Protein AF-A9L4Q6-F1 (afdb_monomer_lite)

Radius of gyration: 31.71 Å; chains: 1; bounding box: 72×41×96 Å

pLDDT: mean 81.99, std 18.67, range [34.41, 98.56]

Structure (mmCIF, N/CA/C/O backbone):
data_AF-A9L4Q6-F1
#
_entry.id   AF-A9L4Q6-F1
#
loop_
_atom_site.group_PDB
_atom_site.id
_atom_site.type_symbol
_atom_site.label_atom_id
_atom_site.label_alt_id
_atom_site.label_comp_id
_atom_site.label_asym_id
_atom_site.label_entity_id
_atom_site.label_seq_id
_atom_site.pdbx_PDB_ins_code
_atom_site.Cartn_x
_atom_site.Cartn_y
_atom_site.Cartn_z
_atom_site.occupancy
_atom_site.B_iso_or_equiv
_atom_site.auth_seq_id
_atom_site.auth_comp_id
_atom_site.auth_asym_id
_atom_site.auth_atom_id
_atom_site.pdbx_PDB_model_num
ATOM 1 N N . MET A 1 1 ? 55.159 28.032 75.016 1.00 37.25 1 MET A N 1
ATOM 2 C CA . MET A 1 1 ? 55.490 29.181 74.153 1.00 37.25 1 MET A CA 1
ATOM 3 C C . MET A 1 1 ? 54.809 28.939 72.815 1.00 37.25 1 MET A C 1
ATOM 5 O O . MET A 1 1 ? 55.142 27.953 72.183 1.00 37.25 1 MET A O 1
ATOM 9 N N . LEU A 1 2 ? 53.837 29.802 72.490 1.00 35.06 2 LEU A N 1
ATOM 10 C CA . LEU A 1 2 ? 53.228 30.071 71.174 1.00 35.06 2 LEU A CA 1
ATOM 11 C C . LEU A 1 2 ? 52.447 28.911 70.509 1.00 35.06 2 LEU A C 1
ATOM 13 O O . LEU A 1 2 ? 53.031 27.956 70.026 1.00 35.06 2 LEU A O 1
ATOM 17 N N . SER A 1 3 ? 51.114 28.853 70.606 1.00 41.94 3 SER A N 1
ATOM 18 C CA . SER A 1 3 ? 50.112 29.628 69.842 1.00 41.94 3 SER A CA 1
ATOM 19 C C . SER A 1 3 ? 50.182 29.413 68.330 1.00 41.94 3 SER A C 1
ATOM 21 O O . SER A 1 3 ? 51.160 29.832 67.712 1.00 41.94 3 SER A O 1
ATOM 23 N N . SER A 1 4 ? 49.080 28.906 67.766 1.00 43.34 4 SER A N 1
ATOM 24 C CA . SER A 1 4 ? 48.394 29.384 66.549 1.00 43.34 4 SER A CA 1
ATOM 25 C C . SER A 1 4 ? 47.909 28.240 65.664 1.00 43.34 4 SER A C 1
ATOM 27 O O . SER A 1 4 ? 48.575 27.217 65.557 1.00 43.34 4 SER A O 1
ATOM 29 N N . LEU A 1 5 ? 46.830 28.552 64.936 1.00 41.00 5 LEU A N 1
ATOM 30 C CA . LEU A 1 5 ? 46.297 27.893 63.739 1.00 41.00 5 LEU A CA 1
ATOM 31 C C . LEU A 1 5 ? 45.233 26.825 64.055 1.00 41.00 5 LEU A C 1
ATOM 33 O O . LEU A 1 5 ? 45.492 25.881 64.779 1.00 41.00 5 LEU A O 1
ATOM 37 N N . PHE A 1 6 ? 44.012 26.877 63.536 1.00 39.06 6 PHE A N 1
ATOM 38 C CA . PHE A 1 6 ? 43.381 27.792 62.589 1.00 39.06 6 PHE A CA 1
ATOM 39 C C . PHE A 1 6 ? 41.900 27.357 62.525 1.00 39.06 6 PHE A C 1
ATOM 41 O O . PHE A 1 6 ? 41.616 26.163 62.520 1.00 39.06 6 PHE A O 1
ATOM 48 N N . THR A 1 7 ? 40.995 28.335 62.577 1.00 34.41 7 THR A N 1
ATOM 49 C CA . THR A 1 7 ? 39.664 28.428 61.926 1.00 34.41 7 THR A CA 1
ATOM 50 C C . THR A 1 7 ? 39.142 27.189 61.175 1.00 34.41 7 THR A C 1
ATOM 52 O O . THR A 1 7 ? 39.829 26.634 60.329 1.00 34.41 7 THR A O 1
ATOM 55 N N . TYR A 1 8 ? 37.948 26.669 61.485 1.00 44.72 8 TYR A N 1
ATOM 56 C CA . TYR A 1 8 ? 36.631 27.149 61.010 1.00 44.72 8 TYR A CA 1
ATOM 57 C C . TYR A 1 8 ? 36.559 27.385 59.487 1.00 44.72 8 TYR A C 1
ATOM 59 O O . TYR A 1 8 ? 37.335 28.167 58.950 1.00 44.72 8 TYR A O 1
ATOM 67 N N . HIS A 1 9 ? 35.536 26.763 58.885 1.00 45.72 9 HIS A N 1
ATOM 68 C CA . HIS A 1 9 ? 35.075 26.761 57.488 1.00 45.72 9 HIS A CA 1
ATOM 69 C C . HIS A 1 9 ? 35.745 25.806 56.490 1.00 45.72 9 HIS A C 1
ATOM 71 O O . HIS A 1 9 ? 36.822 26.083 55.983 1.00 45.72 9 HIS A O 1
ATOM 77 N N . ASP A 1 10 ? 34.993 24.772 56.088 1.00 45.69 10 ASP A N 1
ATOM 78 C CA . ASP A 1 10 ? 34.870 24.449 54.663 1.00 45.69 10 ASP A CA 1
ATOM 79 C C . ASP A 1 10 ? 33.470 23.880 54.342 1.00 45.69 10 ASP A C 1
ATOM 81 O O . ASP A 1 10 ? 32.948 22.988 55.012 1.00 45.69 10 ASP A O 1
ATOM 85 N N . GLU A 1 11 ? 32.825 24.502 53.359 1.00 55.25 11 GLU A N 1
ATOM 86 C CA . GLU A 1 11 ? 31.395 24.478 53.030 1.00 55.25 11 GLU A CA 1
ATOM 87 C C . GLU A 1 11 ? 30.996 23.301 52.108 1.00 55.25 11 GLU A C 1
ATOM 89 O O . GLU A 1 11 ? 31.465 23.243 50.969 1.00 55.25 11 GLU A O 1
ATOM 94 N N . PRO A 1 12 ? 30.023 22.430 52.460 1.00 55.66 12 PRO A N 1
ATOM 95 C CA . PRO A 1 12 ? 29.445 21.471 51.511 1.00 55.66 12 PRO A CA 1
ATOM 96 C C . PRO A 1 12 ? 28.311 22.078 50.651 1.00 55.66 12 PRO A C 1
ATOM 98 O O . PRO A 1 12 ? 27.612 21.353 49.935 1.00 55.66 12 PRO A O 1
ATOM 101 N N . MET A 1 13 ? 28.086 23.398 50.707 1.00 54.19 13 MET A N 1
ATOM 102 C CA . MET A 1 13 ? 26.936 24.050 50.060 1.00 54.19 13 MET A CA 1
ATOM 103 C C . MET A 1 13 ? 27.052 24.185 48.532 1.00 54.19 13 MET A C 1
ATOM 105 O O . MET A 1 13 ? 26.032 24.241 47.845 1.00 54.19 13 MET A O 1
ATOM 109 N N . HIS A 1 14 ? 28.259 24.179 47.956 1.00 58.56 14 HIS A N 1
ATOM 110 C CA . HIS A 1 14 ? 28.415 24.280 46.499 1.00 58.56 14 HIS A CA 1
ATOM 111 C C . HIS A 1 14 ? 28.049 22.976 45.782 1.00 58.56 14 HIS A C 1
ATOM 113 O O . HIS A 1 14 ? 27.348 22.998 44.770 1.00 58.56 14 HIS A O 1
ATOM 119 N N . LEU A 1 15 ? 28.467 21.830 46.321 1.00 59.50 15 LEU A N 1
ATOM 120 C CA . LEU A 1 15 ? 28.280 20.531 45.676 1.00 59.50 15 LEU A CA 1
ATOM 121 C C . LEU A 1 15 ? 26.797 20.132 45.616 1.00 59.50 15 LEU A C 1
ATOM 123 O O . LEU A 1 15 ? 26.298 19.723 44.568 1.00 59.50 15 LEU A O 1
ATOM 127 N N . THR A 1 16 ? 26.062 20.339 46.710 1.00 63.81 16 THR A N 1
ATOM 128 C CA . THR A 1 16 ? 24.616 20.070 46.791 1.00 63.81 16 THR A CA 1
ATOM 129 C C . THR A 1 16 ? 23.809 20.957 45.837 1.00 63.81 16 THR A C 1
ATOM 131 O O . THR A 1 16 ? 22.880 20.478 45.182 1.00 63.81 16 THR A O 1
ATOM 134 N N . ALA A 1 17 ? 24.209 22.222 45.671 1.00 62.69 17 ALA A N 1
ATOM 135 C CA . ALA A 1 17 ? 23.599 23.141 44.715 1.00 62.69 17 ALA A CA 1
ATOM 136 C C . ALA A 1 17 ? 23.842 22.726 43.249 1.00 62.69 17 ALA A C 1
ATOM 138 O O . ALA A 1 17 ? 22.932 22.845 42.423 1.00 62.69 17 ALA A O 1
ATOM 139 N N . PHE A 1 18 ? 25.025 22.196 42.912 1.00 65.94 18 PHE A N 1
ATOM 140 C CA . PHE A 1 18 ? 25.311 21.652 41.576 1.00 65.94 18 PHE A CA 1
ATOM 141 C C . PHE A 1 18 ? 24.467 20.410 41.263 1.00 65.94 18 PHE A C 1
ATOM 143 O O . PHE A 1 18 ? 23.849 20.347 40.195 1.00 65.94 18 PHE A O 1
ATOM 150 N N . PHE A 1 19 ? 24.365 19.464 42.204 1.00 67.31 19 PHE A N 1
ATOM 151 C CA . PHE A 1 19 ? 23.521 18.274 42.047 1.00 67.31 19 PHE A CA 1
ATOM 152 C C . PHE A 1 19 ? 22.038 18.635 41.883 1.00 67.31 19 PHE A C 1
ATOM 154 O O . PHE A 1 19 ? 21.368 18.106 40.995 1.00 67.31 19 PHE A O 1
ATOM 161 N N . ALA A 1 20 ? 21.534 19.595 42.664 1.00 71.75 20 ALA A N 1
ATOM 162 C CA . ALA A 1 20 ? 20.149 20.052 42.567 1.00 71.75 20 ALA A CA 1
ATOM 163 C C . ALA A 1 20 ? 19.839 20.763 41.235 1.00 71.75 20 ALA A C 1
ATOM 165 O O . ALA A 1 20 ? 18.751 20.588 40.682 1.00 71.75 20 ALA A O 1
ATOM 166 N N . ARG A 1 21 ? 20.779 21.549 40.686 1.00 75.19 21 ARG A N 1
ATOM 167 C CA . ARG A 1 21 ? 20.618 22.212 39.375 1.00 75.19 21 ARG A CA 1
ATOM 168 C C . ARG A 1 21 ? 20.655 21.210 38.223 1.00 75.19 21 ARG A C 1
ATOM 170 O O . ARG A 1 21 ? 19.820 21.309 37.330 1.00 75.19 21 ARG A O 1
ATOM 177 N N . SER A 1 22 ? 21.554 20.228 38.282 1.00 77.12 22 SER A N 1
ATOM 178 C CA . SER A 1 22 ? 21.625 19.137 37.303 1.00 77.12 22 SER A CA 1
ATOM 179 C C . SER A 1 22 ? 20.336 18.305 37.291 1.00 77.12 22 SER A C 1
ATOM 181 O O . SER A 1 22 ? 19.735 18.105 36.237 1.00 77.12 22 SER A O 1
ATOM 183 N N . LEU A 1 23 ? 19.823 17.936 38.472 1.00 81.25 23 LEU A N 1
ATOM 184 C CA . LEU A 1 23 ? 18.568 17.192 38.600 1.00 81.25 23 LEU A CA 1
ATOM 185 C C . LEU A 1 23 ? 17.367 17.970 38.041 1.00 81.25 23 LEU A C 1
ATOM 187 O O . LEU A 1 23 ? 16.531 17.393 37.352 1.00 81.25 23 LEU A O 1
ATOM 191 N N . ARG A 1 24 ? 17.298 19.286 38.282 1.00 80.12 24 ARG A N 1
ATOM 192 C CA . ARG A 1 24 ? 16.251 20.152 37.712 1.00 80.12 24 ARG A CA 1
ATOM 193 C C . ARG A 1 24 ? 16.339 20.247 36.189 1.00 80.12 24 ARG A C 1
ATOM 195 O O . ARG A 1 24 ? 15.303 20.201 35.540 1.00 80.12 24 ARG A O 1
ATOM 202 N N . ILE A 1 25 ? 17.538 20.351 35.616 1.00 83.75 25 ILE A N 1
ATOM 203 C CA . ILE A 1 25 ? 17.726 20.394 34.156 1.00 83.75 25 ILE A CA 1
ATOM 204 C C . ILE A 1 25 ? 17.311 19.059 33.525 1.00 83.75 25 ILE A C 1
ATOM 206 O O . ILE A 1 25 ? 16.549 19.060 32.562 1.00 83.75 25 ILE A O 1
ATOM 210 N N . CYS A 1 26 ? 17.717 17.925 34.102 1.00 83.88 26 CYS A N 1
ATOM 211 C CA . CYS A 1 26 ? 17.280 16.603 33.645 1.00 83.88 26 CYS A CA 1
ATOM 212 C C . CYS A 1 26 ? 15.758 16.422 33.760 1.00 83.88 26 CYS A C 1
ATOM 214 O O . CYS A 1 26 ? 15.125 15.888 32.849 1.00 83.88 26 CYS A O 1
ATOM 216 N N . LEU A 1 27 ? 15.146 16.909 34.844 1.00 81.88 27 LEU A N 1
ATOM 217 C CA . LEU A 1 27 ? 13.694 16.865 35.019 1.00 81.88 27 LEU A CA 1
ATOM 218 C C . LEU A 1 27 ? 12.970 17.736 33.975 1.00 81.88 27 LEU A C 1
ATOM 220 O O . LEU A 1 27 ? 11.985 17.308 33.387 1.00 81.88 27 LEU A O 1
ATOM 224 N N . LEU A 1 28 ? 13.490 18.926 33.665 1.00 78.25 28 LEU A N 1
ATOM 225 C CA . LEU A 1 28 ? 12.927 19.792 32.621 1.00 78.25 28 LEU A CA 1
ATOM 226 C C . LEU A 1 28 ? 13.081 19.191 31.212 1.00 78.25 28 LEU A C 1
ATOM 228 O O . LEU A 1 28 ? 12.149 19.262 30.411 1.00 78.25 28 LEU A O 1
ATOM 232 N N . LEU A 1 29 ? 14.221 18.559 30.911 1.00 78.38 29 LEU A N 1
ATOM 233 C CA . LEU A 1 29 ? 14.463 17.893 29.623 1.00 78.38 29 LEU A CA 1
ATOM 234 C C . LEU A 1 29 ? 13.561 16.664 29.423 1.00 78.38 29 LEU A C 1
ATOM 236 O O . LEU A 1 29 ? 13.044 16.443 28.325 1.00 78.38 29 LEU A O 1
ATOM 240 N N . THR A 1 30 ? 13.326 15.889 30.484 1.00 74.56 30 THR A N 1
ATOM 241 C CA . THR A 1 30 ? 12.421 14.728 30.437 1.00 74.56 30 THR A CA 1
ATOM 242 C C . THR A 1 30 ? 10.958 15.142 30.284 1.00 74.56 30 THR A C 1
ATOM 244 O O . THR A 1 30 ? 10.263 14.547 29.463 1.00 74.56 30 THR A O 1
ATOM 247 N N . LEU A 1 31 ? 10.496 16.200 30.967 1.00 70.62 31 LEU A N 1
ATOM 248 C CA . LEU A 1 31 ? 9.136 16.723 30.764 1.00 70.62 31 LEU A CA 1
ATOM 249 C C . LEU A 1 31 ? 8.917 17.288 29.348 1.00 70.62 31 LEU A C 1
ATOM 251 O O . LEU A 1 31 ? 7.846 17.095 28.776 1.00 70.62 31 LEU A O 1
ATOM 255 N N . SER A 1 32 ? 9.920 17.951 28.761 1.00 67.75 32 SER A N 1
ATOM 256 C CA . SER A 1 32 ? 9.824 18.534 27.409 1.00 67.75 32 SER A CA 1
ATOM 257 C C . SER A 1 32 ? 9.630 17.478 26.309 1.00 67.75 32 SER A C 1
ATOM 259 O O . SER A 1 32 ? 8.939 17.710 25.318 1.00 67.75 32 SER A O 1
ATOM 261 N N . SER A 1 33 ? 10.181 16.277 26.506 1.00 62.94 33 SER A N 1
ATOM 262 C CA . SER A 1 33 ? 10.126 15.193 25.515 1.00 62.94 33 SER A CA 1
ATOM 263 C C . SER A 1 33 ? 8.726 14.585 25.340 1.00 62.94 33 SER A C 1
ATOM 265 O O . SER A 1 33 ? 8.497 13.856 24.379 1.00 62.94 33 SER A O 1
ATOM 267 N N . PHE A 1 34 ? 7.774 14.880 26.234 1.00 59.41 34 PHE A N 1
ATOM 268 C CA . PHE A 1 34 ? 6.434 14.281 26.198 1.00 59.41 34 PHE A CA 1
ATOM 269 C C . PHE A 1 34 ? 5.454 14.994 25.245 1.00 59.41 34 PHE A C 1
ATOM 271 O O . PHE A 1 34 ? 4.351 14.503 25.020 1.00 59.41 34 PHE A O 1
ATOM 278 N N . VAL A 1 35 ? 5.819 16.153 24.681 1.00 63.19 35 VAL A N 1
ATOM 279 C CA . VAL A 1 35 ? 4.850 17.049 24.013 1.00 63.19 35 VAL A CA 1
ATOM 280 C C . VAL A 1 35 ? 4.649 16.776 22.512 1.00 63.19 35 VAL A C 1
ATOM 282 O O . VAL A 1 35 ? 3.718 17.317 21.925 1.00 63.19 35 VAL A O 1
ATOM 285 N N . PHE A 1 36 ? 5.420 15.903 21.858 1.00 61.44 36 PHE A N 1
ATOM 286 C CA . PHE A 1 36 ? 5.317 15.763 20.397 1.00 61.44 36 PHE A CA 1
ATOM 287 C C . PHE A 1 36 ? 5.240 14.319 19.910 1.00 61.44 36 PHE A C 1
ATOM 289 O O . PHE A 1 36 ? 6.260 13.652 19.795 1.00 61.44 36 PHE A O 1
ATOM 296 N N . ALA A 1 37 ? 4.029 13.892 19.534 1.00 59.81 37 ALA A N 1
ATOM 297 C CA . ALA A 1 37 ? 3.786 13.069 18.343 1.00 59.81 37 ALA A CA 1
ATOM 298 C C . ALA A 1 37 ? 2.273 12.941 18.067 1.00 59.81 37 ALA A C 1
ATOM 300 O O . ALA A 1 37 ? 1.683 11.880 18.246 1.00 59.81 37 ALA A O 1
ATOM 301 N N . VAL A 1 38 ? 1.621 14.018 17.614 1.00 64.56 38 VAL A N 1
ATOM 302 C CA . VAL A 1 38 ? 0.379 13.855 16.841 1.00 64.56 38 VAL A CA 1
ATOM 303 C C . VAL A 1 38 ? 0.799 13.809 15.376 1.00 64.56 38 VAL A C 1
ATOM 305 O O . VAL A 1 38 ? 1.081 14.848 14.780 1.00 64.56 38 VAL A O 1
ATOM 308 N N . GLN A 1 39 ? 0.920 12.607 14.805 1.00 66.31 39 GLN A N 1
ATOM 309 C CA . GLN A 1 39 ? 1.112 12.454 13.362 1.00 66.31 39 GLN A CA 1
ATOM 310 C C . GLN A 1 39 ? -0.097 13.076 12.649 1.00 66.31 39 GLN A C 1
ATOM 312 O O . GLN A 1 39 ? -1.239 12.730 12.956 1.00 66.31 39 GLN A O 1
ATOM 317 N N . ALA A 1 40 ? 0.137 13.984 11.700 1.00 72.12 40 ALA A N 1
ATOM 318 C CA . ALA A 1 40 ? -0.936 14.488 10.852 1.00 72.12 40 ALA A CA 1
ATOM 319 C C . ALA A 1 40 ? -1.573 13.315 10.087 1.00 72.12 40 ALA A C 1
ATOM 321 O O . ALA A 1 40 ? -0.864 12.465 9.542 1.00 72.12 40 ALA A O 1
ATOM 322 N N . ALA A 1 41 ? -2.904 13.254 10.064 1.00 85.94 41 ALA A N 1
ATOM 323 C CA . ALA A 1 41 ? -3.606 12.241 9.290 1.00 85.94 41 ALA A CA 1
ATOM 324 C C . ALA A 1 41 ? -3.334 12.464 7.793 1.00 85.94 41 ALA A C 1
ATOM 326 O O . ALA A 1 41 ? -3.420 13.589 7.305 1.00 85.94 41 ALA A O 1
ATOM 327 N N . TRP A 1 42 ? -3.002 11.396 7.061 1.00 89.12 42 TRP A N 1
ATOM 328 C CA . TRP A 1 42 ? -2.755 11.479 5.615 1.00 89.12 42 TRP A CA 1
ATOM 329 C C . TRP A 1 42 ? -4.049 11.650 4.796 1.00 89.12 42 TRP A C 1
ATOM 331 O O . TRP A 1 42 ? -3.989 11.995 3.620 1.00 89.12 42 TRP A O 1
ATOM 341 N N . TYR A 1 43 ? -5.210 11.424 5.422 1.00 92.69 43 TYR A N 1
ATOM 342 C CA . TYR A 1 43 ? -6.547 11.679 4.891 1.00 92.69 43 TYR A CA 1
ATOM 343 C C . TYR A 1 43 ? -7.395 12.407 5.948 1.00 92.69 43 TYR A C 1
ATOM 345 O O . TYR A 1 43 ? -7.168 12.210 7.146 1.00 92.69 43 TYR A O 1
ATOM 353 N N . PRO A 1 44 ? -8.401 13.198 5.546 1.00 94.12 44 PRO A N 1
ATOM 354 C CA . PRO A 1 44 ? -8.821 13.460 4.167 1.00 94.12 44 PRO A CA 1
ATOM 355 C C . PRO A 1 44 ? -7.819 14.301 3.347 1.00 94.12 44 PRO A C 1
ATOM 357 O O . PRO A 1 44 ? -7.143 15.160 3.905 1.00 94.12 44 PRO A O 1
ATOM 360 N N . ALA A 1 45 ? -7.724 14.058 2.032 1.00 93.88 45 ALA A N 1
ATOM 361 C CA . ALA A 1 45 ? -6.763 14.727 1.138 1.00 93.88 45 ALA A CA 1
ATOM 362 C C . ALA A 1 45 ? -7.432 15.321 -0.114 1.00 93.88 45 ALA A C 1
ATOM 364 O O . ALA A 1 45 ? -8.295 14.683 -0.711 1.00 93.88 45 ALA A O 1
ATOM 365 N N . ASP A 1 46 ? -7.029 16.522 -0.538 1.00 95.69 46 ASP A N 1
ATOM 366 C CA . ASP A 1 46 ? -7.504 17.137 -1.787 1.00 95.69 46 ASP A CA 1
ATOM 367 C C . ASP A 1 46 ? -6.984 16.347 -3.004 1.00 95.69 46 ASP A C 1
ATOM 369 O O . ASP A 1 46 ? -5.774 16.206 -3.188 1.00 95.69 46 ASP A O 1
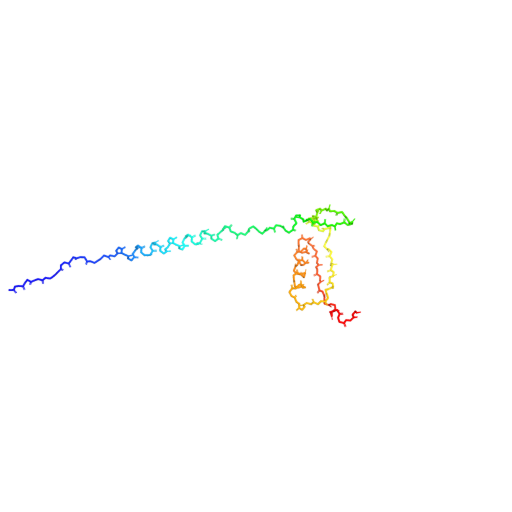ATOM 373 N N . VAL A 1 47 ? -7.886 15.864 -3.863 1.00 95.50 47 VAL A N 1
ATOM 374 C CA . VAL A 1 47 ? -7.558 15.115 -5.090 1.00 95.50 47 VAL A CA 1
ATOM 375 C C . VAL A 1 47 ? -8.389 15.595 -6.282 1.00 95.50 47 VAL A C 1
ATOM 377 O O . VAL A 1 47 ? -9.408 16.266 -6.124 1.00 95.50 47 VAL A O 1
ATOM 380 N N . ILE A 1 48 ? -7.969 15.230 -7.493 1.00 96.62 48 ILE A N 1
ATOM 381 C CA . ILE A 1 48 ? -8.797 15.338 -8.698 1.00 96.62 48 ILE A CA 1
ATOM 382 C C . ILE A 1 48 ? -9.237 13.923 -9.070 1.00 96.62 48 ILE A C 1
ATOM 384 O O . ILE A 1 48 ? -8.402 13.103 -9.444 1.00 96.62 48 ILE A O 1
ATOM 388 N N . ALA A 1 49 ? -10.532 13.641 -8.960 1.00 93.12 49 ALA A N 1
ATOM 389 C CA . ALA A 1 49 ? -11.132 12.379 -9.385 1.00 93.12 49 ALA A CA 1
ATOM 390 C C . ALA A 1 49 ? -12.066 12.666 -10.563 1.00 93.12 49 ALA A C 1
ATOM 392 O O . ALA A 1 49 ? -12.889 13.577 -10.484 1.00 93.12 49 ALA A O 1
ATOM 393 N N . ASP A 1 50 ? -11.891 11.948 -11.673 1.00 94.19 50 ASP A N 1
ATOM 394 C CA . ASP A 1 50 ? -12.700 12.107 -12.892 1.00 94.19 50 ASP A CA 1
ATOM 395 C C . ASP A 1 50 ? -12.789 13.563 -13.397 1.00 94.19 50 ASP A C 1
ATOM 397 O O . ASP A 1 50 ? -13.814 14.032 -13.888 1.00 94.19 50 ASP A O 1
ATOM 401 N N . GLY A 1 51 ? -11.690 14.310 -13.247 1.00 95.81 51 GLY A N 1
ATOM 402 C CA . GLY A 1 51 ? -11.589 15.715 -13.651 1.00 95.81 51 GLY A CA 1
ATOM 403 C C . GLY A 1 51 ? -12.199 16.724 -12.672 1.00 95.81 51 GLY A C 1
ATOM 404 O O . GLY A 1 51 ? -12.130 17.924 -12.933 1.00 95.81 51 GLY A O 1
ATOM 405 N N . GLN A 1 52 ? -12.754 16.287 -11.539 1.00 96.81 52 GLN A N 1
ATOM 406 C CA . GLN A 1 52 ? -13.332 17.166 -10.520 1.00 96.81 52 GLN A CA 1
ATOM 407 C C . GLN A 1 52 ? -12.481 17.207 -9.250 1.00 96.81 52 GLN A C 1
ATOM 409 O O . GLN A 1 52 ? -12.020 16.175 -8.760 1.00 96.81 52 GLN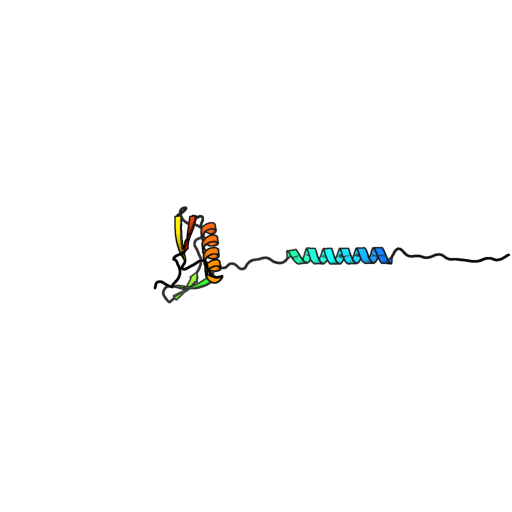 A O 1
ATOM 414 N N . LYS A 1 53 ? -12.296 18.409 -8.685 1.00 97.12 53 LYS A N 1
ATOM 415 C CA . LYS A 1 53 ? -11.659 18.563 -7.373 1.00 97.12 53 LYS A CA 1
ATOM 416 C C . LYS A 1 53 ? -12.590 17.997 -6.299 1.00 97.12 53 LYS A C 1
ATOM 418 O O . LYS A 1 53 ? -13.734 18.429 -6.184 1.00 97.12 53 LYS A O 1
ATOM 423 N N . THR A 1 54 ? -12.088 17.059 -5.510 1.00 96.75 54 THR A N 1
ATOM 424 C CA . THR A 1 54 ? -12.824 16.405 -4.427 1.00 96.75 54 THR A CA 1
ATOM 425 C C . THR A 1 54 ? -11.884 16.045 -3.278 1.00 96.75 54 THR A C 1
ATOM 427 O O . THR A 1 54 ? -10.667 16.193 -3.384 1.00 96.75 54 THR A O 1
ATOM 430 N N . LEU A 1 55 ? -12.450 15.580 -2.169 1.00 95.62 55 LEU A N 1
ATOM 431 C CA . LEU A 1 55 ? -11.716 15.179 -0.980 1.00 95.62 55 LEU A CA 1
ATOM 432 C C . LEU A 1 55 ? -11.682 13.650 -0.887 1.00 95.62 55 LEU A C 1
ATOM 434 O O . LEU A 1 55 ? -12.713 13.000 -0.708 1.00 95.62 55 LEU A O 1
ATOM 438 N N . TYR A 1 56 ? -10.497 13.061 -0.995 1.00 94.50 56 TYR A N 1
ATOM 439 C CA . TYR A 1 56 ? -10.306 11.630 -0.826 1.00 94.50 56 TYR A CA 1
ATOM 440 C C . TYR A 1 56 ? -10.448 11.239 0.644 1.00 94.50 56 TYR A C 1
ATOM 442 O O . TYR A 1 56 ? -9.718 11.731 1.506 1.00 94.50 56 TYR A O 1
ATOM 450 N N . THR A 1 57 ? -11.364 10.311 0.913 1.00 95.12 57 THR A N 1
ATOM 451 C CA . THR A 1 57 ? -11.521 9.648 2.210 1.00 95.12 57 THR A CA 1
ATOM 452 C C . THR A 1 57 ? -11.601 8.141 1.961 1.00 95.12 57 THR A C 1
ATOM 454 O O . THR A 1 57 ? -12.497 7.701 1.238 1.00 95.12 57 THR A O 1
ATOM 457 N N . PRO A 1 58 ? -10.681 7.332 2.509 1.00 94.19 58 PRO A N 1
ATOM 458 C CA . PRO A 1 58 ? -10.675 5.900 2.269 1.00 94.19 58 PRO A CA 1
ATOM 459 C C . PRO A 1 58 ? -11.781 5.195 3.067 1.00 94.19 58 PRO A C 1
ATOM 461 O O . PRO A 1 58 ? -12.315 5.718 4.046 1.00 94.19 58 PRO A O 1
ATOM 464 N N . LEU A 1 59 ? -12.090 3.953 2.688 1.00 95.88 59 LEU A N 1
ATOM 465 C CA . LEU A 1 59 ? -13.016 3.102 3.443 1.00 95.88 59 LEU A CA 1
ATOM 466 C C . LEU A 1 59 ? -12.498 2.862 4.864 1.00 95.88 59 LEU A C 1
ATOM 468 O O . LEU A 1 59 ? -11.296 2.698 5.062 1.00 95.88 59 LEU A O 1
ATOM 472 N N . THR A 1 60 ? -13.378 2.762 5.858 1.00 94.81 60 THR A N 1
ATOM 473 C CA . THR A 1 60 ? -12.954 2.442 7.232 1.00 94.81 60 THR A CA 1
ATOM 474 C C . THR A 1 60 ? -12.387 1.025 7.343 1.00 94.81 60 THR A C 1
ATOM 476 O O . THR A 1 60 ? -11.404 0.829 8.050 1.00 94.81 60 THR A O 1
ATOM 479 N N . LYS A 1 61 ? -12.988 0.055 6.642 1.00 97.12 61 LYS A N 1
ATOM 480 C CA . LYS A 1 61 ? -12.574 -1.353 6.616 1.00 97.12 61 LYS A CA 1
ATOM 481 C C . LYS A 1 61 ? -13.058 -2.027 5.331 1.00 97.12 61 LYS A C 1
ATOM 483 O O . LYS A 1 61 ? -14.108 -1.655 4.801 1.00 97.12 61 LYS A O 1
ATOM 488 N N . ALA A 1 62 ? -12.358 -3.062 4.875 1.00 97.62 62 ALA A N 1
ATOM 489 C CA . ALA A 1 62 ? -12.842 -3.913 3.798 1.00 97.62 62 ALA A CA 1
ATOM 490 C C . ALA A 1 62 ? -14.044 -4.767 4.244 1.00 97.62 62 ALA A C 1
ATOM 492 O O . ALA A 1 62 ? -14.158 -5.176 5.401 1.00 97.62 62 ALA A O 1
ATOM 493 N N . ASN A 1 63 ? -14.931 -5.099 3.304 1.00 97.44 63 ASN A N 1
ATOM 494 C CA . ASN A 1 63 ? -16.102 -5.945 3.571 1.00 97.44 63 ASN A CA 1
ATOM 495 C C . ASN A 1 63 ? -15.758 -7.424 3.850 1.00 97.44 63 ASN A C 1
ATOM 497 O O . ASN A 1 63 ? -16.597 -8.156 4.370 1.00 97.44 63 ASN A O 1
ATOM 501 N N . LYS A 1 64 ? -14.545 -7.869 3.500 1.00 97.44 64 LYS A N 1
ATOM 502 C CA . LYS A 1 64 ? -13.977 -9.184 3.824 1.00 97.44 64 LYS A CA 1
ATOM 503 C C . LYS A 1 64 ? -12.447 -9.142 3.738 1.00 97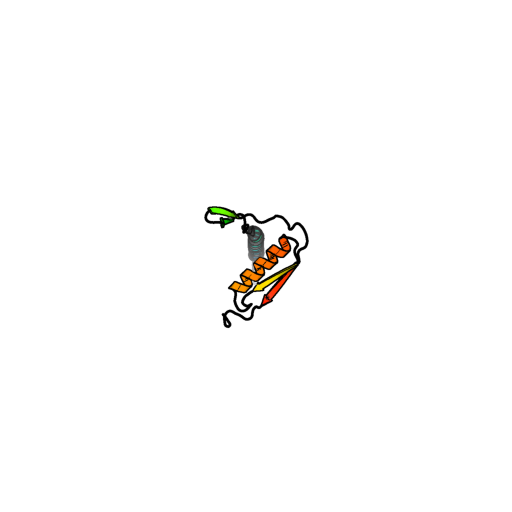.44 64 LYS A C 1
ATOM 505 O O . LYS A 1 64 ? -11.887 -8.210 3.165 1.00 97.44 64 LYS A O 1
ATOM 510 N N . ALA A 1 65 ? -11.781 -10.173 4.257 1.00 96.94 65 ALA A N 1
ATOM 511 C CA . ALA A 1 65 ? -10.325 -10.318 4.200 1.00 96.94 65 ALA A CA 1
ATOM 512 C C . ALA A 1 65 ? -9.853 -10.719 2.789 1.00 96.94 65 ALA A C 1
ATOM 514 O O . ALA A 1 65 ? -9.606 -11.890 2.496 1.00 96.94 65 ALA A O 1
ATOM 515 N N . TRP A 1 66 ? -9.792 -9.750 1.878 1.00 98.31 66 TRP A N 1
ATOM 516 C CA . TRP A 1 66 ? -9.282 -9.963 0.524 1.00 98.31 66 TRP A CA 1
ATOM 517 C C . TRP A 1 66 ? -7.803 -10.356 0.539 1.00 98.31 66 TRP A C 1
ATOM 519 O O . TRP A 1 66 ? -7.046 -9.919 1.401 1.00 98.31 66 TRP A O 1
ATOM 529 N N . ARG A 1 67 ? -7.386 -11.148 -0.453 1.00 98.12 67 ARG A N 1
ATOM 530 C CA . ARG A 1 67 ? -5.971 -11.366 -0.774 1.00 98.12 67 ARG A CA 1
ATOM 531 C C . ARG A 1 67 ? -5.652 -10.553 -2.023 1.00 98.12 67 ARG A C 1
ATOM 533 O O . ARG A 1 67 ? -6.242 -10.810 -3.069 1.00 98.12 67 ARG A O 1
ATOM 540 N N . ILE A 1 68 ? -4.777 -9.564 -1.893 1.00 97.88 68 ILE A N 1
ATOM 541 C CA . ILE A 1 68 ? -4.415 -8.614 -2.948 1.00 97.88 68 ILE A CA 1
ATOM 542 C C . ILE A 1 68 ? -2.936 -8.806 -3.282 1.00 97.88 68 ILE A C 1
ATOM 544 O O . ILE A 1 68 ? -2.104 -8.927 -2.384 1.00 97.88 68 ILE A O 1
ATOM 548 N N . CYS A 1 69 ? -2.609 -8.824 -4.572 1.00 97.62 69 CYS A N 1
ATOM 549 C CA . CYS A 1 69 ? -1.232 -8.862 -5.051 1.00 97.62 69 CYS A CA 1
ATOM 550 C C . CYS A 1 69 ? -0.906 -7.546 -5.759 1.00 97.62 69 CYS A C 1
ATOM 552 O O . CYS A 1 69 ? -1.601 -7.170 -6.702 1.00 97.62 69 CYS A O 1
ATOM 554 N N . ALA A 1 70 ? 0.145 -6.865 -5.310 1.00 97.06 70 ALA A N 1
ATOM 555 C CA . ALA A 1 70 ? 0.690 -5.681 -5.957 1.00 97.06 70 ALA A CA 1
ATOM 556 C C . ALA A 1 70 ? 2.012 -6.050 -6.635 1.00 97.06 70 ALA A C 1
ATOM 558 O O . ALA A 1 70 ? 2.934 -6.540 -5.985 1.00 97.06 70 ALA A O 1
ATOM 559 N N . LEU A 1 71 ? 2.097 -5.823 -7.942 1.00 95.56 71 LEU A N 1
ATOM 560 C CA . LEU A 1 71 ? 3.319 -6.012 -8.713 1.00 95.56 71 LEU A CA 1
ATOM 561 C C . LEU A 1 71 ? 3.977 -4.640 -8.897 1.00 95.56 71 LEU A C 1
ATOM 563 O O . LEU A 1 71 ? 3.469 -3.812 -9.652 1.00 95.56 71 LEU A O 1
ATOM 567 N N . LEU A 1 72 ? 5.055 -4.379 -8.157 1.00 94.12 72 LEU A N 1
ATOM 568 C CA . LEU A 1 72 ? 5.805 -3.127 -8.237 1.00 94.12 72 LEU A CA 1
ATOM 569 C C . LEU A 1 72 ? 6.940 -3.257 -9.260 1.00 94.12 72 LEU A C 1
ATOM 571 O O . LEU A 1 72 ? 7.522 -4.336 -9.368 1.00 94.12 72 LEU A O 1
ATOM 575 N N . PRO A 1 73 ? 7.305 -2.178 -9.976 1.00 93.50 73 PRO A N 1
ATOM 576 C CA . PRO A 1 73 ? 8.353 -2.212 -10.992 1.00 93.50 73 PRO A CA 1
ATOM 577 C C . PRO A 1 73 ? 9.672 -2.777 -10.474 1.00 93.50 73 PRO A C 1
ATOM 579 O O . PRO A 1 73 ? 10.225 -3.663 -11.111 1.00 93.50 73 PRO A O 1
ATOM 582 N N . HIS A 1 74 ? 10.153 -2.310 -9.318 1.00 90.00 74 HIS A N 1
ATOM 583 C CA . HIS A 1 74 ? 11.298 -2.892 -8.617 1.00 90.00 74 HIS A CA 1
ATOM 584 C C . HIS A 1 74 ? 11.384 -2.416 -7.161 1.00 90.00 74 HIS A C 1
ATOM 586 O O . HIS A 1 74 ? 10.908 -1.332 -6.827 1.00 90.00 74 HIS A O 1
ATOM 592 N N . GLY A 1 75 ? 12.091 -3.151 -6.304 1.00 88.94 75 GLY A N 1
ATOM 593 C CA . GLY A 1 75 ? 12.393 -2.741 -4.920 1.00 88.94 75 GLY A CA 1
ATOM 594 C C . GLY A 1 75 ? 13.702 -1.957 -4.722 1.00 88.94 75 GLY A C 1
ATOM 595 O O . GLY A 1 75 ? 14.278 -2.028 -3.638 1.00 88.94 75 GLY A O 1
ATOM 596 N N . LYS A 1 76 ? 14.231 -1.288 -5.756 1.00 88.38 76 LYS A N 1
ATOM 597 C CA . LYS A 1 76 ? 15.630 -0.804 -5.790 1.00 88.38 76 LYS A CA 1
ATOM 598 C C . LYS A 1 76 ? 15.873 0.602 -5.226 1.00 88.38 76 LYS A C 1
ATOM 600 O O . LYS A 1 76 ? 17.032 0.965 -5.042 1.00 88.38 76 LYS A O 1
ATOM 605 N N . ASP A 1 77 ? 14.835 1.392 -4.970 1.00 91.88 77 ASP A N 1
ATOM 606 C CA . ASP A 1 77 ? 14.991 2.769 -4.499 1.00 91.88 77 ASP A CA 1
ATOM 607 C C . ASP A 1 77 ? 13.993 3.150 -3.397 1.00 91.88 77 ASP A C 1
ATOM 609 O O . ASP A 1 77 ? 13.003 2.467 -3.126 1.00 91.88 77 ASP A O 1
ATOM 613 N N . GLN A 1 78 ? 14.282 4.286 -2.763 1.00 95.25 78 GLN A N 1
ATOM 614 C CA . GLN A 1 78 ? 13.477 4.854 -1.685 1.00 95.25 78 GLN A CA 1
ATOM 615 C C . GLN A 1 78 ? 12.040 5.190 -2.102 1.00 95.25 78 GLN A C 1
ATOM 617 O O . GLN A 1 78 ? 11.147 5.193 -1.255 1.00 95.25 78 GLN A O 1
ATOM 622 N N . TYR A 1 79 ? 11.801 5.465 -3.388 1.00 94.69 79 TYR A N 1
ATOM 623 C CA . TYR A 1 79 ? 10.466 5.783 -3.872 1.00 94.69 79 TYR A CA 1
ATOM 624 C C . TYR A 1 79 ? 9.576 4.542 -3.774 1.00 94.69 79 TYR A C 1
ATOM 626 O O . TYR A 1 79 ? 8.524 4.581 -3.131 1.00 94.69 79 TYR A O 1
ATOM 634 N N . TRP A 1 80 ? 10.036 3.409 -4.308 1.00 95.25 80 TRP A N 1
ATOM 635 C CA . TRP A 1 80 ? 9.281 2.157 -4.240 1.00 95.25 80 TRP A CA 1
ATOM 636 C C . TRP A 1 80 ? 9.176 1.589 -2.830 1.00 95.25 80 TRP A C 1
ATOM 638 O O . TRP A 1 80 ? 8.172 0.952 -2.512 1.00 95.25 80 TRP A O 1
ATOM 648 N N . TRP A 1 81 ? 10.144 1.866 -1.954 1.00 94.88 81 TRP A N 1
ATOM 649 C CA . TRP A 1 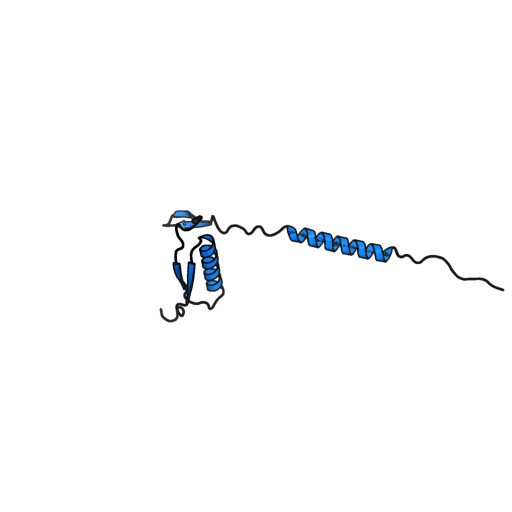81 ? 10.011 1.544 -0.530 1.00 94.88 81 TRP A CA 1
ATOM 650 C C . TRP A 1 81 ? 8.887 2.337 0.134 1.00 94.88 81 TRP A C 1
ATOM 652 O O . TRP A 1 81 ? 8.099 1.762 0.883 1.00 94.88 81 TRP A O 1
ATOM 662 N N . GLY A 1 82 ? 8.764 3.630 -0.181 1.00 96.62 82 GLY A N 1
ATOM 663 C CA . GLY A 1 82 ? 7.658 4.461 0.294 1.00 96.62 82 GLY A CA 1
ATOM 664 C C . GLY A 1 82 ? 6.299 3.954 -0.194 1.00 96.62 82 GLY A C 1
ATOM 665 O O . GLY A 1 82 ? 5.362 3.837 0.596 1.00 96.62 82 GLY A O 1
ATOM 666 N N . VAL A 1 83 ? 6.204 3.577 -1.473 1.00 96.94 83 VAL A N 1
ATOM 667 C CA . VAL A 1 83 ? 4.985 2.980 -2.045 1.00 96.94 83 VAL A CA 1
ATOM 668 C C . VAL A 1 83 ? 4.640 1.662 -1.348 1.00 96.94 83 VAL A C 1
ATOM 670 O O . VAL A 1 83 ? 3.505 1.482 -0.908 1.00 96.94 83 VAL A O 1
ATOM 673 N N . ALA A 1 84 ? 5.609 0.756 -1.198 1.00 97.19 84 ALA A N 1
ATOM 674 C CA . ALA A 1 84 ? 5.403 -0.526 -0.528 1.00 97.19 84 ALA A CA 1
ATOM 675 C C . ALA A 1 84 ? 4.956 -0.349 0.932 1.00 97.19 84 ALA A C 1
ATOM 677 O O . ALA A 1 84 ? 4.033 -1.031 1.379 1.00 97.19 84 ALA A O 1
ATOM 678 N N . PHE A 1 85 ? 5.556 0.604 1.652 1.00 97.00 85 PHE A N 1
ATOM 679 C CA . PHE A 1 85 ? 5.152 0.960 3.009 1.00 97.00 85 PHE A CA 1
ATOM 680 C C . PHE A 1 85 ? 3.703 1.454 3.055 1.00 97.00 85 PHE A C 1
ATOM 682 O O . PHE A 1 85 ? 2.909 0.932 3.834 1.00 97.00 85 PHE A O 1
ATOM 689 N N . GLY A 1 86 ? 3.326 2.398 2.188 1.00 96.56 86 GLY A N 1
ATOM 690 C CA . GLY A 1 86 ? 1.956 2.913 2.127 1.00 96.56 86 GLY A CA 1
ATOM 691 C C . GLY A 1 86 ? 0.923 1.819 1.846 1.00 96.56 86 GLY A C 1
ATOM 692 O O . GLY A 1 86 ? -0.094 1.738 2.535 1.00 96.56 86 GLY A O 1
ATOM 693 N N . LEU A 1 87 ? 1.212 0.929 0.891 1.00 97.69 87 LEU A N 1
ATOM 694 C CA . LEU A 1 87 ? 0.357 -0.222 0.589 1.00 97.69 87 LEU A CA 1
ATOM 695 C C . LEU A 1 87 ? 0.229 -1.170 1.788 1.00 97.69 87 LEU A C 1
ATOM 697 O O . LEU A 1 87 ? -0.874 -1.625 2.085 1.00 97.69 87 LEU A O 1
ATOM 701 N N . SER A 1 88 ? 1.333 -1.450 2.485 1.00 97.62 88 SER A N 1
ATOM 702 C CA . SER A 1 88 ? 1.337 -2.318 3.667 1.00 97.62 88 SER A CA 1
ATOM 703 C C . SER A 1 88 ? 0.507 -1.730 4.810 1.00 97.62 88 SER A C 1
ATOM 705 O O . SER A 1 88 ? -0.349 -2.424 5.358 1.00 97.62 88 SER A O 1
ATOM 707 N N . GLN A 1 89 ? 0.707 -0.448 5.132 1.00 97.12 89 GLN A N 1
ATOM 708 C C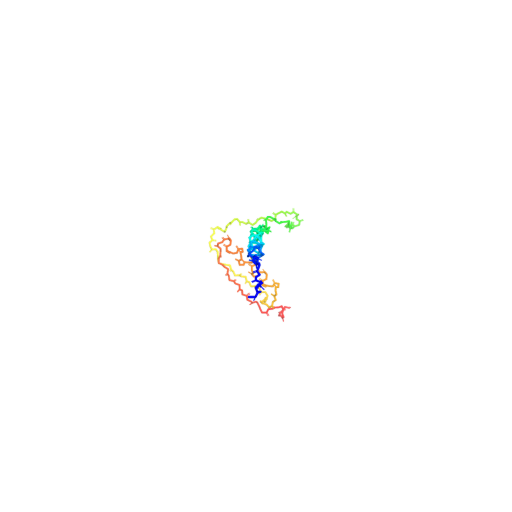A . GLN A 1 89 ? -0.042 0.241 6.188 1.00 97.12 89 GLN A CA 1
ATOM 709 C C . GLN A 1 89 ? -1.544 0.273 5.883 1.00 97.12 89 GLN A C 1
ATOM 711 O O . GLN A 1 89 ? -2.372 0.062 6.770 1.00 97.12 89 GLN A O 1
ATOM 716 N N . GLU A 1 90 ? -1.914 0.518 4.625 1.00 96.88 90 GLU A N 1
ATOM 717 C CA . GLU A 1 90 ? -3.322 0.551 4.234 1.00 96.88 90 GLU A CA 1
ATOM 718 C C . GLU A 1 90 ? -3.944 -0.851 4.213 1.00 96.88 90 GLU A C 1
ATOM 720 O O . GLU A 1 90 ? -5.092 -1.016 4.626 1.00 96.88 90 GLU A O 1
ATOM 725 N N . ALA A 1 91 ? -3.194 -1.879 3.808 1.00 98.06 91 ALA A N 1
ATOM 726 C CA . ALA A 1 91 ? -3.660 -3.260 3.871 1.00 98.06 91 ALA A CA 1
ATOM 727 C C . ALA A 1 91 ? -3.960 -3.697 5.313 1.00 98.06 91 ALA A C 1
ATOM 729 O O . ALA A 1 91 ? -5.019 -4.279 5.573 1.00 98.06 91 ALA A O 1
ATOM 730 N N . GLU A 1 92 ? -3.073 -3.354 6.252 1.00 97.12 92 GLU A N 1
ATOM 731 C CA . GLU A 1 92 ? -3.280 -3.585 7.684 1.00 97.12 92 GLU A CA 1
ATOM 732 C C . GLU A 1 92 ? -4.530 -2.853 8.183 1.00 97.12 92 GLU A C 1
ATOM 734 O O . GLU A 1 92 ? -5.422 -3.476 8.767 1.00 97.12 92 GLU A O 1
ATOM 739 N N . ARG A 1 93 ? -4.658 -1.555 7.875 1.00 97.06 93 ARG A N 1
ATOM 740 C CA . ARG A 1 93 ? -5.808 -0.739 8.292 1.00 97.06 93 ARG A CA 1
ATOM 741 C C . ARG A 1 93 ? -7.140 -1.288 7.773 1.00 97.06 93 ARG A C 1
ATOM 743 O O . ARG A 1 93 ? -8.145 -1.252 8.482 1.00 97.06 93 ARG A O 1
ATOM 750 N N . GLN A 1 94 ? -7.155 -1.798 6.544 1.00 97.88 94 GLN A N 1
ATOM 751 C CA . GLN A 1 94 ? -8.350 -2.359 5.910 1.00 97.88 94 GLN A CA 1
ATOM 752 C C . GLN A 1 94 ? -8.650 -3.801 6.343 1.00 97.88 94 GLN A C 1
ATOM 754 O O . GLN A 1 94 ? -9.765 -4.282 6.115 1.00 97.88 94 GLN A O 1
ATOM 759 N N . GLY A 1 95 ? -7.691 -4.495 6.966 1.00 97.88 95 GLY A N 1
ATOM 760 C CA . GLY A 1 95 ? -7.810 -5.903 7.346 1.00 97.88 95 GLY A CA 1
ATOM 761 C C . GLY A 1 95 ? -7.755 -6.863 6.153 1.00 97.88 95 GLY A C 1
ATOM 762 O O . GLY A 1 95 ? -8.480 -7.861 6.134 1.00 97.88 95 GLY A O 1
ATOM 763 N N . VAL A 1 96 ? -6.934 -6.555 5.146 1.00 98.38 96 VAL A N 1
ATOM 764 C CA . VAL A 1 96 ? -6.712 -7.401 3.959 1.00 98.38 96 VAL A CA 1
ATOM 765 C C . VAL A 1 96 ? -5.294 -7.974 3.957 1.00 98.38 96 VAL A C 1
ATOM 767 O O . VAL A 1 96 ? -4.381 -7.429 4.569 1.00 98.38 96 VAL A O 1
ATOM 770 N N . THR A 1 97 ? -5.090 -9.091 3.263 1.00 98.50 97 THR A N 1
ATOM 771 C CA . THR A 1 97 ? -3.760 -9.680 3.067 1.00 98.50 97 THR A CA 1
ATOM 772 C C . THR A 1 97 ? -3.135 -9.123 1.795 1.00 98.50 97 THR A C 1
ATOM 774 O O . THR A 1 97 ? -3.713 -9.266 0.717 1.00 98.50 97 THR A O 1
ATOM 777 N N . LEU A 1 98 ? -1.939 -8.550 1.907 1.00 98.56 98 LEU A N 1
ATOM 778 C CA . LEU A 1 98 ? -1.174 -8.022 0.781 1.00 98.56 98 LEU A CA 1
ATOM 779 C C . LEU A 1 98 ? 0.055 -8.894 0.492 1.00 98.56 98 LEU A C 1
ATOM 781 O O . LEU A 1 98 ? 0.801 -9.241 1.404 1.00 98.56 98 LEU A O 1
ATOM 785 N N . GLY A 1 99 ? 0.279 -9.211 -0.783 1.00 98.06 99 GLY A N 1
ATOM 786 C CA . GLY A 1 99 ? 1.561 -9.694 -1.299 1.00 98.06 99 GLY A CA 1
ATOM 787 C C . GLY A 1 99 ? 2.154 -8.679 -2.273 1.00 98.06 99 GLY A C 1
ATOM 788 O O . GLY A 1 99 ? 1.465 -8.257 -3.200 1.00 98.06 99 GLY A O 1
ATOM 789 N N . ILE A 1 100 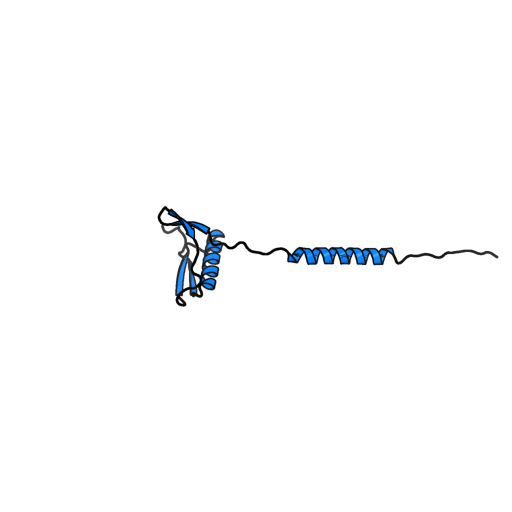? 3.412 -8.289 -2.069 1.00 97.12 100 ILE A N 1
ATOM 790 C CA . ILE A 1 100 ? 4.143 -7.370 -2.952 1.00 97.12 100 ILE A CA 1
ATOM 791 C C . ILE A 1 100 ? 5.198 -8.168 -3.722 1.00 97.12 100 ILE A C 1
ATOM 793 O O . ILE A 1 100 ? 5.962 -8.918 -3.117 1.00 97.12 100 ILE A O 1
ATOM 797 N N . TYR A 1 101 ? 5.235 -8.003 -5.042 1.00 95.06 101 TYR A N 1
ATOM 798 C CA . TYR A 1 101 ? 6.134 -8.721 -5.948 1.00 95.06 101 TYR A CA 1
ATOM 799 C C . TYR A 1 101 ? 6.906 -7.742 -6.837 1.00 95.06 101 TYR A C 1
ATOM 801 O O . TYR A 1 101 ? 6.419 -6.648 -7.117 1.00 95.06 101 TYR A O 1
ATOM 809 N N . ASP A 1 102 ? 8.097 -8.144 -7.280 1.00 93.00 102 ASP A N 1
ATOM 810 C CA . ASP A 1 102 ? 8.968 -7.363 -8.165 1.00 93.00 102 ASP A CA 1
ATOM 811 C C . ASP A 1 102 ? 8.721 -7.750 -9.635 1.00 93.00 102 ASP A C 1
ATOM 813 O O . ASP A 1 102 ? 8.697 -8.937 -9.971 1.00 93.00 102 ASP A O 1
ATOM 817 N N . ALA A 1 103 ? 8.512 -6.753 -10.498 1.00 93.00 103 ALA A N 1
ATOM 818 C CA . ALA A 1 103 ? 8.255 -6.931 -11.927 1.00 93.00 103 ALA A CA 1
ATOM 819 C C . ALA A 1 103 ? 9.528 -7.054 -12.784 1.00 93.00 103 ALA A C 1
ATOM 821 O O . ALA A 1 103 ? 9.432 -7.390 -13.964 1.00 93.00 103 ALA A O 1
ATOM 822 N N . GLY A 1 104 ? 10.710 -6.784 -12.227 1.00 89.38 104 GLY A N 1
ATOM 823 C CA . GLY A 1 104 ? 11.989 -6.843 -12.937 1.00 89.38 104 GLY A CA 1
ATOM 824 C C . GLY A 1 104 ? 12.448 -5.525 -13.571 1.00 89.38 104 GLY A C 1
ATOM 825 O O . GLY A 1 104 ? 13.409 -5.534 -14.336 1.00 89.38 104 GLY A O 1
ATOM 826 N N . GLY A 1 105 ? 11.826 -4.398 -13.227 1.00 84.94 105 GLY A N 1
ATOM 827 C CA . GLY A 1 105 ? 12.183 -3.054 -13.685 1.00 84.94 105 GLY A CA 1
ATOM 828 C C . GLY A 1 105 ? 11.505 -2.612 -14.983 1.00 84.94 105 GLY A C 1
ATOM 829 O O . GLY A 1 105 ? 10.657 -3.302 -15.545 1.00 84.94 105 GLY A O 1
ATOM 830 N N . TYR A 1 106 ? 11.880 -1.420 -15.449 1.00 82.56 106 TYR A N 1
ATOM 831 C CA . TYR A 1 106 ? 11.351 -0.804 -16.676 1.00 82.56 106 TYR A CA 1
ATOM 832 C C . TYR A 1 106 ? 12.154 -1.168 -17.923 1.00 82.56 106 TYR A C 1
ATOM 834 O O . TYR A 1 106 ? 11.785 -0.826 -19.038 1.00 82.56 106 TYR A O 1
ATOM 842 N N . ASP A 1 107 ? 13.244 -1.897 -17.727 1.00 75.81 107 ASP A N 1
ATOM 843 C CA . ASP A 1 107 ? 14.284 -2.211 -18.700 1.00 75.81 107 ASP A CA 1
ATOM 844 C C . ASP A 1 107 ? 13.783 -3.121 -19.849 1.00 75.81 107 ASP A C 1
ATOM 846 O O . ASP A 1 107 ? 14.553 -3.531 -20.719 1.00 75.81 107 ASP A O 1
ATOM 850 N N . LYS A 1 108 ? 12.504 -3.510 -19.808 1.00 61.72 108 LYS A N 1
ATOM 851 C CA . LYS A 1 108 ? 11.837 -4.483 -20.683 1.00 61.72 108 LYS A CA 1
ATOM 852 C C . LYS A 1 108 ? 10.621 -3.911 -21.423 1.00 61.72 108 LYS A C 1
ATOM 854 O O . LYS A 1 108 ? 9.916 -4.687 -22.067 1.00 61.72 108 LYS A O 1
ATOM 859 N N . ILE A 1 109 ? 10.364 -2.608 -21.306 1.00 58.44 109 ILE A N 1
ATOM 860 C CA . ILE A 1 109 ? 9.233 -1.895 -21.924 1.00 58.44 109 ILE A CA 1
ATOM 861 C C . ILE A 1 109 ? 9.769 -0.973 -23.018 1.00 58.44 109 ILE A C 1
ATOM 863 O O . ILE A 1 109 ? 9.132 -0.921 -24.092 1.00 58.44 109 ILE A O 1
#

Foldseek 3Di:
DDDDDDDDDDDPVVVVVVVVVVVVVVVVVVVVVVPDDPDPDPDQDFDQDPNDTDTDDDDQADPDAEEDEAEDQAPPDPVVVVVVVVVVVVCVRRNYHYDYHHPPHPPPD

Secondary structure (DSSP, 8-state):
-----------THHHHHHHHHHHHHHHHHHHHTTS---PPPS-SEEEEETTEEEEE---SS-SS--EEEEEES-S-SHHHHHHHHHHHHHHHHHT-EEEEEE---STT-

Organism: Shewanella baltica (strain OS195) (NCBI:txid399599)

Sequence (109 aa):
MLSSLFTYHDEPMHLTAFFARSLRICLLLTLSSFVFAVQAAWYPADVIADGQKTLYTPLTKANKAWRICALLPHGKDQYWWGVAFGLSQEAERQGVTLGIYDAGGYDKI